Protein AF-R2QU93-F1 (afdb_monomer_lite)

Foldseek 3Di:
DDDDDDDDDDFFFDADADAFPVDNVWGWAADPVDDFDDWDGGPDIDNDFADFAQDDDDDDPDDDDTHTFFGWIATPVRDTDGGHGDD

pLDDT: mean 86.11, std 10.22, range [43.97, 96.88]

Organism: NCBI:txid1158608

InterPro domains:
  IPR027994 WxL domain [PF13731] (2-86)

Radius of gyration: 20.08 Å; chains: 1; bounding box: 38×28×78 Å

Sequence (87 aa):
MTPNADISFSQDTTITPPINPTDTTSPVTPNPNDPHQPGTVGPLSLDYVSNFHFGTKVIQTTDATYYAQLDQVENSLSTLINVPNYA

Secondary structure (DSSP, 8-state):
-PPP-----------PPPB-TT-TT-BEEE-TTS--PPPPPSTT-------------PPPSS----PPPPEEEEETTS-EEEEPPP-

Structure (mmCIF, N/CA/C/O backbone):
data_AF-R2QU93-F1
#
_entry.id   AF-R2QU93-F1
#
loop_
_atom_site.group_PDB
_atom_site.id
_atom_site.type_symbol
_atom_site.label_atom_id
_atom_site.label_alt_id
_atom_site.label_comp_id
_atom_site.label_asym_id
_atom_site.label_entity_id
_atom_site.label_seq_id
_atom_site.pdbx_PDB_ins_code
_atom_site.Cartn_x
_atom_site.Cartn_y
_atom_site.Cartn_z
_atom_site.occupancy
_atom_site.B_iso_or_equiv
_atom_site.auth_seq_id
_atom_site.auth_comp_id
_atom_site.auth_asym_id
_atom_site.auth_atom_id
_atom_site.pdbx_PDB_model_num
ATOM 1 N N . MET A 1 1 ? -3.625 -13.972 -56.905 1.00 43.97 1 MET A N 1
ATOM 2 C CA . MET A 1 1 ? -3.217 -14.481 -55.580 1.00 43.97 1 MET A CA 1
ATOM 3 C C . MET A 1 1 ? -3.489 -13.378 -54.576 1.00 43.97 1 MET A C 1
ATOM 5 O O . MET A 1 1 ? -2.957 -12.292 -54.752 1.00 43.97 1 MET A O 1
ATOM 9 N N . THR A 1 2 ? -4.372 -13.609 -53.612 1.00 52.94 2 THR A N 1
ATOM 10 C CA . THR A 1 2 ? -4.605 -12.705 -52.477 1.00 52.94 2 THR A CA 1
ATOM 11 C C . THR A 1 2 ? -3.644 -13.082 -51.351 1.00 52.94 2 THR A C 1
ATOM 13 O O . THR A 1 2 ? -3.509 -14.277 -51.081 1.00 52.94 2 THR A O 1
ATOM 16 N N . PRO A 1 3 ? -2.943 -12.127 -50.718 1.00 68.88 3 PRO A N 1
ATOM 17 C CA . PRO A 1 3 ? -2.146 -12.437 -49.541 1.00 68.88 3 PRO A CA 1
ATOM 18 C C . PRO A 1 3 ? -3.084 -12.815 -48.390 1.00 68.88 3 PRO A C 1
ATOM 20 O O . PRO A 1 3 ? -4.059 -12.112 -48.126 1.00 68.88 3 PRO A O 1
ATOM 23 N N . ASN A 1 4 ? -2.793 -13.930 -47.723 1.00 76.19 4 ASN A N 1
ATOM 24 C CA . ASN A 1 4 ? -3.407 -14.241 -46.438 1.00 76.19 4 ASN A CA 1
ATOM 25 C C . ASN A 1 4 ? -2.716 -13.367 -45.387 1.00 76.19 4 ASN A C 1
ATOM 27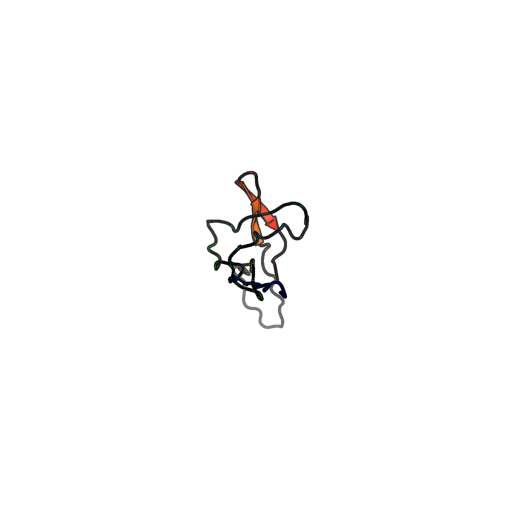 O O . ASN A 1 4 ? -1.486 -13.303 -45.354 1.00 76.19 4 ASN A O 1
ATOM 31 N N . ALA A 1 5 ? -3.504 -12.670 -44.576 1.00 76.62 5 ALA A N 1
ATOM 32 C CA . ALA A 1 5 ? -3.021 -11.898 -43.444 1.00 76.62 5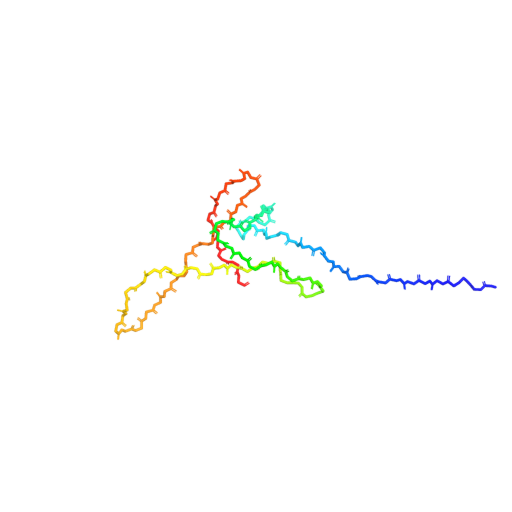 ALA A CA 1
ATOM 33 C C . ALA A 1 5 ? -3.686 -12.452 -42.187 1.00 76.62 5 ALA A C 1
ATOM 35 O O . ALA A 1 5 ? -4.912 -12.533 -42.133 1.00 76.62 5 ALA A O 1
ATOM 36 N N . ASP A 1 6 ? -2.870 -12.805 -41.200 1.00 84.44 6 ASP A N 1
ATOM 37 C CA . ASP A 1 6 ? -3.317 -13.329 -39.916 1.00 84.44 6 ASP A CA 1
ATOM 38 C C . ASP A 1 6 ? -2.909 -12.365 -38.795 1.00 84.44 6 ASP A C 1
ATOM 40 O O . ASP A 1 6 ? -1.870 -11.704 -38.868 1.00 84.44 6 ASP A O 1
ATOM 44 N N . ILE A 1 7 ? -3.735 -12.289 -37.751 1.00 86.31 7 ILE A N 1
ATOM 45 C CA . ILE A 1 7 ? -3.461 -11.542 -36.521 1.00 86.31 7 ILE A CA 1
ATOM 46 C C . ILE A 1 7 ? -3.679 -12.459 -35.316 1.00 86.31 7 ILE A C 1
ATOM 48 O O . ILE A 1 7 ? -4.650 -13.213 -35.266 1.00 86.31 7 ILE A O 1
ATOM 52 N N . SER A 1 8 ? -2.780 -12.366 -34.339 1.00 86.75 8 SER A N 1
ATOM 53 C CA . SER A 1 8 ? -2.833 -13.109 -33.078 1.00 86.75 8 SER A CA 1
ATOM 54 C C . SER A 1 8 ? -2.833 -12.125 -31.917 1.00 86.75 8 SER A C 1
ATOM 56 O O . SER A 1 8 ? -2.117 -11.126 -31.957 1.00 86.75 8 SER A O 1
ATOM 58 N N . PHE A 1 9 ? -3.590 -12.431 -30.867 1.00 85.38 9 PHE A N 1
ATOM 59 C CA . PHE A 1 9 ? -3.619 -11.647 -29.635 1.00 85.38 9 PHE A CA 1
ATOM 60 C C . PHE A 1 9 ? -3.135 -12.505 -28.467 1.00 85.38 9 PHE A C 1
ATOM 62 O O . PHE A 1 9 ? -3.463 -13.688 -28.382 1.00 85.38 9 PHE A O 1
ATOM 69 N N . SER A 1 10 ? -2.380 -11.897 -27.557 1.00 84.06 10 SER A N 1
ATOM 70 C CA . SER A 1 10 ? -2.000 -12.475 -26.268 1.00 84.06 10 SER A CA 1
ATOM 71 C C . SER A 1 10 ? -2.555 -11.615 -25.141 1.00 84.06 10 SER A C 1
ATOM 73 O O . SER A 1 10 ? -2.711 -10.404 -25.300 1.00 84.06 10 SER A O 1
ATOM 75 N N . GLN A 1 11 ? -2.838 -12.235 -23.998 1.00 80.50 11 GLN A N 1
ATOM 76 C CA . GLN A 1 11 ? -3.194 -11.493 -22.795 1.00 80.50 11 GLN A CA 1
ATOM 77 C C . GLN A 1 11 ? -1.976 -10.720 -22.285 1.00 80.50 11 GLN A C 1
ATOM 79 O O . GLN A 1 11 ? -0.876 -11.268 -22.220 1.00 80.50 11 GLN A O 1
ATOM 84 N N . ASP A 1 12 ? -2.194 -9.463 -21.910 1.00 76.62 12 ASP A N 1
ATOM 85 C CA . ASP A 1 12 ? -1.211 -8.687 -21.168 1.00 76.62 12 ASP A CA 1
ATOM 86 C C . ASP A 1 12 ? -1.175 -9.165 -19.708 1.00 76.62 12 ASP A C 1
ATOM 88 O O . ASP A 1 12 ? -2.207 -9.243 -19.033 1.00 76.62 12 ASP A O 1
ATOM 92 N N . THR A 1 13 ? 0.016 -9.539 -19.251 1.00 75.50 13 THR A N 1
ATOM 93 C CA . THR A 1 13 ? 0.286 -10.003 -17.885 1.00 75.50 13 THR A CA 1
ATOM 94 C C . THR A 1 13 ? 1.233 -9.063 -17.143 1.00 75.50 13 THR A C 1
ATOM 96 O O . THR A 1 13 ? 1.799 -9.452 -16.122 1.00 75.50 13 THR A O 1
ATOM 99 N N . THR A 1 14 ? 1.485 -7.867 -17.680 1.00 77.12 14 THR A N 1
ATOM 100 C CA . THR A 1 14 ? 2.289 -6.847 -17.010 1.00 77.12 14 THR A CA 1
ATOM 101 C C . THR A 1 14 ? 1.561 -6.340 -15.765 1.00 77.12 14 THR A C 1
ATOM 103 O O . THR A 1 14 ? 0.336 -6.257 -15.729 1.00 77.12 14 THR A O 1
ATOM 106 N N . ILE A 1 15 ? 2.331 -6.049 -14.717 1.00 72.31 15 ILE A N 1
ATOM 107 C CA . ILE A 1 15 ? 1.841 -5.393 -13.503 1.00 72.31 15 ILE A CA 1
ATOM 108 C C . ILE A 1 15 ? 2.392 -3.974 -13.515 1.00 72.31 15 ILE A C 1
ATOM 110 O O . ILE A 1 15 ? 3.609 -3.792 -13.618 1.00 72.31 15 ILE A O 1
ATOM 114 N N . THR A 1 16 ? 1.513 -2.981 -13.404 1.00 76.50 16 THR A N 1
ATOM 115 C CA . THR A 1 16 ? 1.930 -1.583 -13.287 1.00 76.50 16 THR A CA 1
ATOM 116 C C . THR A 1 16 ? 2.199 -1.274 -11.814 1.00 76.50 16 THR A C 1
ATOM 118 O O . THR A 1 16 ? 1.337 -1.534 -10.976 1.00 76.50 16 THR A O 1
ATOM 121 N N . PRO A 1 17 ? 3.376 -0.741 -11.443 1.00 77.62 17 PRO A N 1
ATOM 122 C CA . PRO A 1 17 ? 3.608 -0.300 -10.073 1.00 77.62 17 PRO A CA 1
ATOM 123 C C . PRO A 1 17 ? 2.670 0.855 -9.693 1.00 77.62 17 PRO A C 1
ATOM 125 O O . PRO A 1 17 ? 2.362 1.690 -10.550 1.00 77.62 17 PRO A O 1
ATOM 128 N N . PRO A 1 18 ? 2.264 0.971 -8.418 1.00 83.19 18 PRO A N 1
ATOM 129 C CA . PRO A 1 18 ? 1.553 2.153 -7.957 1.00 83.19 18 PRO A CA 1
ATOM 130 C C . PRO A 1 18 ? 2.406 3.418 -8.122 1.00 83.19 18 PRO A C 1
ATOM 132 O O . PRO A 1 18 ? 3.638 3.384 -8.112 1.00 83.19 18 PRO A O 1
ATOM 135 N N . ILE A 1 19 ? 1.739 4.563 -8.257 1.00 90.00 19 ILE A N 1
ATOM 136 C CA . ILE A 1 19 ? 2.386 5.868 -8.427 1.00 90.00 19 ILE A CA 1
ATOM 137 C C . ILE A 1 19 ? 1.970 6.818 -7.325 1.00 90.00 19 ILE A C 1
ATOM 139 O O . ILE A 1 19 ? 0.802 6.811 -6.950 1.00 90.00 19 ILE A O 1
ATOM 143 N N . ASN A 1 20 ? 2.881 7.630 -6.796 1.00 90.56 20 ASN A N 1
ATOM 144 C CA . ASN A 1 20 ? 2.563 8.524 -5.689 1.00 90.56 20 ASN A CA 1
ATOM 145 C C . ASN A 1 20 ? 1.343 9.418 -6.041 1.00 90.56 20 ASN A C 1
ATOM 147 O O . ASN A 1 20 ? 1.413 10.190 -6.998 1.00 90.56 20 ASN A O 1
ATOM 151 N N . PRO A 1 21 ? 0.235 9.392 -5.271 1.00 88.75 21 PRO A N 1
ATOM 152 C CA . PRO A 1 21 ? -0.975 10.162 -5.582 1.00 88.75 21 PRO A CA 1
ATOM 153 C C . PRO A 1 21 ? -0.764 11.680 -5.535 1.00 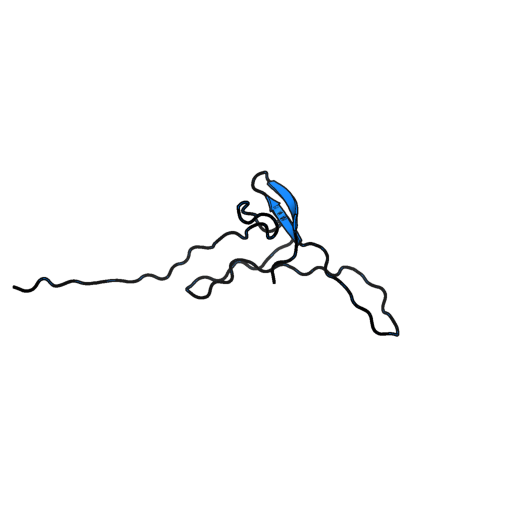88.75 21 PRO A C 1
ATOM 155 O O . PRO A 1 21 ? -1.564 12.442 -6.070 1.00 88.75 21 PRO A O 1
ATOM 158 N N . THR A 1 22 ? 0.303 12.128 -4.869 1.00 90.81 22 THR A N 1
ATOM 159 C CA . THR A 1 22 ? 0.689 13.543 -4.772 1.00 90.81 22 THR A CA 1
ATOM 160 C C . THR A 1 22 ? 1.755 13.949 -5.792 1.00 90.81 22 THR A C 1
ATOM 162 O O . THR A 1 22 ? 1.974 15.140 -5.994 1.00 90.81 22 THR A O 1
ATOM 165 N N . ASP A 1 23 ? 2.377 12.974 -6.462 1.00 90.88 23 ASP A N 1
ATOM 166 C CA . ASP A 1 23 ? 3.348 13.164 -7.538 1.00 90.88 23 ASP A CA 1
ATOM 167 C C . ASP A 1 23 ? 3.244 12.011 -8.548 1.00 90.88 23 ASP A C 1
ATOM 169 O O . ASP A 1 23 ? 3.895 10.971 -8.432 1.00 90.88 23 ASP A O 1
ATOM 173 N N . THR A 1 24 ? 2.440 12.237 -9.585 1.00 86.12 24 THR A N 1
ATOM 174 C CA . THR A 1 24 ? 2.158 11.270 -10.659 1.00 86.12 24 THR A CA 1
ATOM 175 C C . THR A 1 24 ? 3.346 10.989 -11.584 1.00 86.12 24 THR A C 1
ATOM 177 O O . THR A 1 24 ? 3.179 10.347 -12.615 1.00 86.12 24 THR A O 1
ATOM 180 N N . THR A 1 25 ? 4.547 11.466 -11.257 1.00 89.50 25 THR A N 1
ATOM 181 C CA . THR A 1 25 ? 5.787 11.109 -11.962 1.00 89.50 25 THR A CA 1
ATOM 182 C C . THR A 1 25 ? 6.676 10.164 -11.156 1.00 89.50 25 THR A C 1
ATOM 184 O O . THR A 1 25 ? 7.632 9.610 -11.699 1.00 89.50 25 THR A O 1
ATOM 187 N N . SER A 1 26 ? 6.334 9.936 -9.885 1.00 89.94 26 SER A N 1
ATOM 188 C CA . SER A 1 26 ? 7.138 9.174 -8.934 1.00 89.94 26 SER A CA 1
ATOM 189 C C . SER A 1 26 ? 6.503 7.809 -8.639 1.00 89.94 26 SER A C 1
ATOM 191 O O . SER A 1 26 ? 5.572 7.737 -7.830 1.00 89.94 26 SER A O 1
ATOM 193 N N . PRO A 1 27 ? 6.978 6.711 -9.263 1.00 90.81 27 PRO A N 1
ATOM 194 C CA . PRO A 1 27 ? 6.524 5.367 -8.922 1.00 90.81 27 PRO A CA 1
ATOM 195 C C . PRO A 1 27 ? 6.927 4.999 -7.491 1.00 90.81 27 PRO A C 1
ATOM 197 O O . PRO A 1 27 ? 7.957 5.449 -6.977 1.00 90.81 27 PRO A O 1
ATOM 200 N N . VAL A 1 28 ? 6.113 4.159 -6.861 1.00 91.19 28 VAL A N 1
ATOM 201 C CA . VAL A 1 28 ? 6.312 3.662 -5.498 1.00 91.19 28 VAL A CA 1
ATOM 202 C C . VAL A 1 28 ? 6.066 2.156 -5.446 1.00 91.19 28 VAL A C 1
ATOM 204 O O . VAL A 1 28 ? 5.457 1.575 -6.345 1.00 91.19 28 VAL A O 1
ATOM 207 N N . THR A 1 29 ? 6.547 1.508 -4.392 1.00 90.69 29 THR A N 1
ATOM 208 C CA . THR A 1 29 ? 6.279 0.098 -4.101 1.00 90.69 29 THR A CA 1
ATOM 209 C C . THR A 1 29 ? 5.571 -0.045 -2.756 1.00 90.69 29 THR A C 1
ATOM 211 O O . THR A 1 29 ? 5.775 0.782 -1.865 1.00 90.69 29 THR A O 1
ATOM 214 N N . PRO A 1 30 ? 4.728 -1.075 -2.575 1.00 90.00 30 PRO A N 1
ATOM 215 C CA . PRO A 1 30 ? 4.078 -1.308 -1.290 1.00 90.00 30 PRO A CA 1
ATOM 216 C C . PRO A 1 30 ? 5.101 -1.523 -0.166 1.00 90.00 30 PR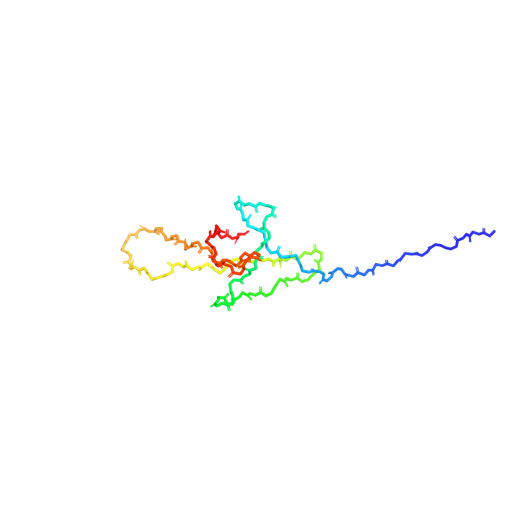O A C 1
ATOM 218 O O . PRO A 1 30 ? 6.163 -2.103 -0.404 1.00 90.00 30 PRO A O 1
ATOM 221 N N . ASN A 1 31 ? 4.792 -1.084 1.057 1.00 92.50 31 ASN A N 1
ATOM 222 C CA . ASN A 1 31 ? 5.676 -1.294 2.203 1.00 92.50 31 ASN A CA 1
ATOM 223 C C . ASN A 1 31 ? 5.858 -2.799 2.476 1.00 92.50 31 ASN A C 1
ATOM 225 O O . ASN A 1 31 ? 4.882 -3.491 2.757 1.00 92.50 31 ASN A O 1
ATOM 229 N N . PRO A 1 32 ? 7.094 -3.331 2.473 1.00 90.25 32 PRO A N 1
ATOM 230 C CA . PRO A 1 32 ? 7.330 -4.763 2.669 1.00 90.25 32 PRO A CA 1
ATOM 231 C C . PRO A 1 32 ? 6.921 -5.272 4.062 1.00 90.25 32 PRO A C 1
ATOM 233 O O . PRO A 1 32 ? 6.731 -6.474 4.241 1.00 90.25 32 PRO A O 1
ATOM 236 N N . ASN A 1 33 ? 6.788 -4.378 5.048 1.00 93.62 33 ASN A N 1
ATOM 237 C CA . ASN A 1 33 ? 6.340 -4.714 6.402 1.00 93.62 33 ASN A CA 1
ATOM 238 C C . ASN A 1 33 ? 4.814 -4.644 6.576 1.00 93.62 33 ASN A C 1
ATOM 240 O O . ASN A 1 33 ? 4.317 -4.995 7.645 1.00 93.62 33 ASN A O 1
ATOM 244 N N . ASP A 1 34 ? 4.083 -4.206 5.551 1.00 91.31 34 ASP A N 1
ATOM 245 C CA . ASP A 1 34 ? 2.624 -4.188 5.505 1.00 91.31 34 ASP A CA 1
ATOM 246 C C . ASP A 1 34 ? 2.164 -4.962 4.259 1.00 91.31 34 ASP A C 1
ATOM 248 O O . ASP A 1 34 ? 2.064 -4.396 3.177 1.00 91.31 34 ASP A O 1
ATOM 252 N N . PRO A 1 35 ? 1.983 -6.290 4.343 1.00 82.69 35 PRO A N 1
ATOM 253 C CA . PRO A 1 35 ? 1.726 -7.111 3.165 1.00 82.69 35 PRO A CA 1
ATOM 254 C C . PRO A 1 35 ? 0.443 -6.698 2.427 1.00 82.69 35 PRO A C 1
ATOM 256 O O . PRO A 1 35 ? -0.649 -6.715 2.998 1.00 82.69 35 PRO A O 1
ATOM 259 N N . HIS A 1 36 ? 0.563 -6.411 1.130 1.00 80.19 36 HIS A N 1
ATOM 260 C CA . HIS A 1 36 ? -0.570 -6.129 0.244 1.00 80.19 36 HIS A CA 1
ATOM 261 C C . HIS A 1 36 ? -0.860 -7.306 -0.686 1.00 80.19 36 HIS A C 1
ATOM 263 O O . HIS A 1 36 ? 0.009 -8.132 -0.982 1.00 80.19 36 HIS A O 1
ATOM 269 N N . GLN A 1 37 ? -2.098 -7.371 -1.177 1.00 77.69 37 GLN A N 1
ATOM 270 C CA . GLN A 1 37 ? -2.449 -8.317 -2.230 1.00 77.69 37 GLN A CA 1
ATOM 271 C C . GLN A 1 37 ? -1.750 -7.911 -3.536 1.00 77.69 37 GLN A C 1
ATOM 273 O O . GLN A 1 37 ? -1.708 -6.721 -3.855 1.00 77.69 37 GLN A O 1
ATOM 278 N N . PRO A 1 38 ? -1.192 -8.872 -4.292 1.00 74.19 38 PRO A N 1
ATOM 279 C CA . PRO A 1 38 ? -0.644 -8.577 -5.605 1.00 74.19 38 PRO A CA 1
ATOM 280 C C . PRO A 1 38 ? -1.755 -8.083 -6.534 1.00 74.19 38 PRO A C 1
ATOM 282 O O . PRO A 1 38 ? -2.907 -8.512 -6.416 1.00 74.19 38 PRO A O 1
ATOM 285 N N . GLY A 1 39 ? -1.393 -7.212 -7.475 1.00 72.62 39 GLY A N 1
ATOM 286 C CA . GLY A 1 39 ? -2.320 -6.744 -8.496 1.00 72.62 39 GLY A CA 1
ATOM 287 C C . GLY A 1 39 ? -2.902 -7.887 -9.336 1.00 72.62 39 GLY A C 1
ATOM 288 O O . GLY A 1 39 ? -2.318 -8.971 -9.447 1.00 72.62 39 GLY A O 1
ATOM 289 N N . THR A 1 40 ? -4.075 -7.659 -9.924 1.00 78.88 40 THR A N 1
ATOM 290 C CA . THR A 1 40 ? -4.724 -8.640 -10.804 1.00 78.88 40 THR A CA 1
ATOM 291 C C . THR A 1 40 ? -4.236 -8.481 -12.241 1.00 78.88 40 THR A C 1
ATOM 293 O O . THR A 1 40 ? -4.014 -7.374 -12.712 1.00 78.88 40 THR A O 1
ATOM 296 N N . VAL A 1 41 ? -4.080 -9.591 -12.966 1.00 75.75 41 VAL A N 1
ATOM 297 C CA . VAL A 1 41 ? -3.683 -9.572 -14.386 1.00 75.75 41 VAL A CA 1
ATOM 298 C C . VAL A 1 41 ? -4.893 -9.429 -15.317 1.00 75.75 41 VAL A C 1
ATOM 300 O O . VAL A 1 41 ? -5.993 -9.885 -14.996 1.00 75.75 41 VAL A O 1
ATOM 303 N N . GLY A 1 42 ? -4.670 -8.897 -16.521 1.00 70.56 42 GLY A N 1
ATOM 304 C CA . GLY A 1 42 ? -5.656 -8.852 -17.603 1.00 70.56 42 GLY A CA 1
ATOM 305 C C . GLY A 1 42 ? -6.262 -7.467 -17.869 1.00 70.56 42 GLY A C 1
ATOM 306 O O . GLY A 1 42 ? -5.877 -6.488 -17.246 1.00 70.56 42 GLY A O 1
ATOM 307 N N . PRO A 1 43 ? -7.226 -7.368 -18.806 1.00 68.88 43 PRO A N 1
ATOM 308 C CA . PRO A 1 43 ? -7.745 -6.089 -19.316 1.00 68.88 43 PRO A CA 1
ATOM 309 C C . PRO A 1 43 ? -8.533 -5.253 -18.290 1.00 68.88 43 PRO A C 1
ATOM 311 O O . PRO A 1 43 ? -8.880 -4.110 -18.570 1.00 68.88 43 PRO A O 1
ATOM 314 N N . LEU A 1 44 ? -8.837 -5.829 -17.126 1.00 68.38 44 LEU A N 1
ATOM 315 C CA . LEU A 1 44 ? -9.376 -5.150 -15.950 1.00 68.38 44 LEU A CA 1
ATOM 316 C C . LEU A 1 44 ? -8.469 -5.494 -14.761 1.00 68.38 44 LEU A C 1
ATOM 318 O O . LEU A 1 44 ? -8.845 -6.275 -13.882 1.00 68.38 44 LEU A O 1
ATOM 322 N N . SER A 1 45 ? -7.238 -4.987 -14.799 1.00 74.94 45 SER A N 1
ATOM 323 C CA . SER A 1 45 ? -6.269 -5.119 -13.716 1.00 74.94 45 SER A CA 1
ATOM 324 C C . SER A 1 45 ? -6.538 -4.088 -12.618 1.00 74.94 45 SER A C 1
ATOM 326 O O . SER A 1 45 ? -6.845 -2.928 -12.885 1.00 74.94 45 SER A O 1
ATOM 328 N N . LEU A 1 46 ? -6.430 -4.522 -11.365 1.00 77.00 46 LEU A N 1
ATOM 329 C CA . LEU A 1 46 ? -6.201 -3.646 -10.225 1.00 77.00 46 LEU A CA 1
ATOM 330 C C . LEU A 1 46 ? -4.707 -3.684 -9.947 1.00 77.00 46 LEU A C 1
ATOM 332 O O . LEU A 1 46 ? -4.186 -4.734 -9.580 1.00 77.00 46 LEU A O 1
ATOM 336 N N . ASP A 1 47 ? -4.033 -2.557 -10.134 1.00 73.62 47 ASP A N 1
ATOM 337 C CA . ASP A 1 47 ? -2.583 -2.469 -9.953 1.00 73.62 47 ASP A CA 1
ATOM 338 C C . ASP A 1 47 ? -2.202 -2.429 -8.465 1.00 73.62 47 ASP A C 1
ATOM 340 O O . ASP A 1 47 ? -1.226 -3.052 -8.044 1.00 73.62 47 ASP A O 1
ATOM 344 N N . TYR A 1 48 ? -2.998 -1.724 -7.653 1.00 82.38 48 TYR A N 1
ATOM 345 C CA . TYR A 1 48 ? -2.755 -1.551 -6.225 1.00 82.38 48 TYR A CA 1
ATOM 346 C C . TYR A 1 48 ? -4.011 -1.099 -5.469 1.00 82.38 48 TYR A C 1
ATOM 348 O O . TYR A 1 48 ? -4.816 -0.334 -5.997 1.00 82.38 48 TYR A O 1
ATOM 356 N N . VAL A 1 49 ? -4.145 -1.536 -4.214 1.00 85.06 49 VAL A N 1
ATOM 357 C CA . VAL A 1 49 ? -5.149 -1.055 -3.254 1.00 85.06 49 VAL A CA 1
ATOM 358 C C . VAL A 1 49 ? -4.476 -0.897 -1.891 1.00 85.06 49 VAL A C 1
ATOM 360 O O . VAL A 1 49 ? -3.767 -1.802 -1.436 1.00 85.06 49 VAL A O 1
ATOM 363 N N . SER A 1 50 ? -4.713 0.237 -1.233 1.00 89.38 50 SER A N 1
ATOM 364 C CA . SER A 1 50 ? -4.162 0.515 0.094 1.00 89.38 50 SER A CA 1
ATOM 365 C C . SER A 1 50 ? -4.737 -0.404 1.169 1.00 89.38 50 SER A C 1
ATOM 367 O O . SER A 1 50 ? -5.930 -0.721 1.186 1.00 89.38 50 SER A O 1
ATOM 369 N N . ASN A 1 51 ? -3.895 -0.758 2.138 1.00 90.75 51 ASN A N 1
ATOM 370 C CA . ASN A 1 51 ? -4.347 -1.336 3.394 1.00 90.75 51 A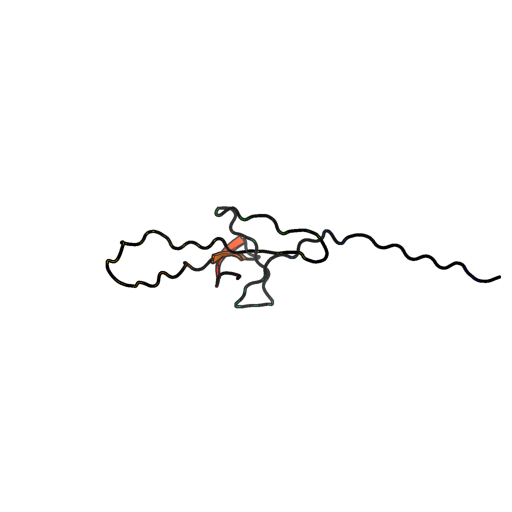SN A CA 1
ATOM 371 C C . ASN A 1 51 ? -4.812 -0.187 4.297 1.00 90.75 51 ASN A C 1
ATOM 373 O O . ASN A 1 51 ? -4.012 0.582 4.824 1.00 90.75 51 ASN A O 1
ATOM 377 N N . PHE A 1 52 ? -6.124 -0.046 4.481 1.00 92.69 52 PHE A N 1
ATOM 378 C CA . PHE A 1 52 ? -6.664 1.030 5.311 1.00 92.69 52 PHE A CA 1
ATOM 379 C C . PHE A 1 52 ? -6.475 0.738 6.803 1.00 92.69 52 PHE A C 1
ATOM 381 O O .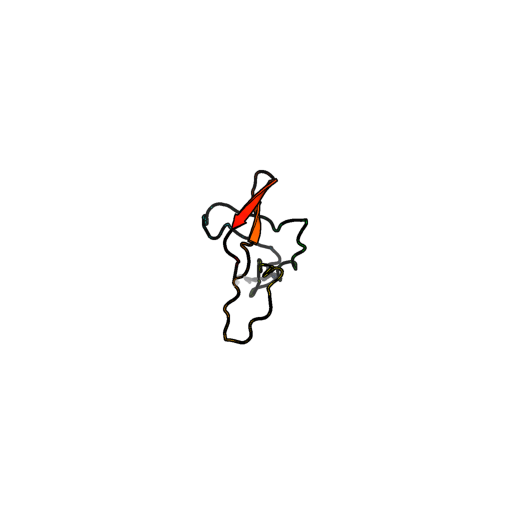 PHE A 1 52 ? -7.239 -0.012 7.417 1.00 92.69 52 PHE A O 1
ATOM 388 N N . HIS A 1 53 ? -5.494 1.400 7.415 1.00 94.25 53 HIS A N 1
ATOM 389 C CA . HIS A 1 53 ? -5.247 1.317 8.855 1.00 94.25 53 HIS A CA 1
ATOM 390 C C . HIS A 1 53 ? -5.967 2.430 9.607 1.00 94.25 53 HIS A C 1
ATOM 392 O O . HIS A 1 53 ? -5.600 3.597 9.523 1.00 94.25 53 HIS A O 1
ATOM 398 N N . PHE A 1 54 ? -6.978 2.090 10.403 1.00 95.00 54 PHE A N 1
ATOM 399 C CA . PHE A 1 54 ? -7.656 3.066 11.271 1.00 95.00 54 PHE A CA 1
ATOM 400 C C . PHE A 1 54 ? -6.989 3.194 12.650 1.00 95.00 54 PHE A C 1
ATOM 402 O O . PHE A 1 54 ? -7.194 4.187 13.353 1.00 95.00 54 PHE A O 1
ATOM 409 N N . GLY A 1 55 ? -6.162 2.216 13.030 1.00 93.81 55 GLY A N 1
ATOM 410 C CA . GLY A 1 55 ? -5.546 2.118 14.351 1.00 93.81 55 GLY A CA 1
ATOM 411 C C . GLY A 1 55 ? -6.564 1.871 15.471 1.00 93.81 55 GLY A C 1
ATOM 412 O O . GLY A 1 55 ? -7.722 1.529 15.238 1.00 93.81 55 GLY A O 1
ATOM 413 N N . THR A 1 56 ? -6.131 2.060 16.715 1.00 95.31 56 THR A N 1
ATOM 414 C CA . THR A 1 56 ? -6.991 1.882 17.893 1.00 95.31 56 THR A CA 1
ATOM 415 C C . THR A 1 56 ? -7.786 3.150 18.180 1.00 95.31 56 THR A C 1
ATOM 417 O O . THR A 1 56 ? -7.223 4.246 18.240 1.00 95.31 56 THR A O 1
ATOM 420 N N . LYS A 1 57 ? -9.094 3.007 18.410 1.00 94.00 57 LYS A N 1
ATOM 421 C CA . LYS A 1 57 ? -10.000 4.108 18.762 1.00 94.00 57 LYS A CA 1
ATOM 422 C C . LYS A 1 57 ? -10.823 3.761 19.996 1.00 94.00 57 LYS A C 1
ATOM 424 O O . LYS A 1 57 ? -11.136 2.600 20.240 1.00 94.00 57 LYS A O 1
ATOM 429 N N . VAL A 1 58 ? -11.191 4.786 20.761 1.00 92.81 58 VAL A N 1
ATOM 430 C CA . VAL A 1 58 ? -12.134 4.652 21.878 1.00 92.81 58 VAL A CA 1
ATOM 431 C C . VAL A 1 58 ? -13.558 4.672 21.326 1.00 92.81 58 VAL A C 1
ATOM 433 O O . VAL A 1 58 ? -13.905 5.579 20.560 1.00 92.81 58 VAL A O 1
ATOM 436 N N . ILE A 1 59 ? -14.369 3.692 21.738 1.00 90.81 59 ILE A N 1
ATOM 437 C CA . ILE A 1 59 ? -15.795 3.604 21.396 1.00 90.81 59 ILE A CA 1
ATOM 438 C C . ILE A 1 59 ? -16.507 4.860 21.905 1.00 90.81 59 ILE A C 1
ATOM 440 O O . ILE A 1 59 ? -16.375 5.220 23.074 1.00 90.81 59 ILE A O 1
ATOM 444 N N . GLN A 1 60 ? -17.253 5.521 21.022 1.00 95.00 60 GLN A N 1
ATOM 445 C CA . GLN A 1 60 ? -18.089 6.670 21.364 1.00 95.00 60 GLN A CA 1
ATOM 446 C C . GLN A 1 60 ? -19.544 6.226 21.545 1.00 95.00 60 GLN A C 1
ATOM 448 O O . GLN A 1 60 ? -19.995 5.268 20.921 1.00 95.00 60 GLN A O 1
ATOM 453 N N . THR A 1 61 ? -20.284 6.924 22.406 1.00 95.62 61 THR A N 1
ATOM 454 C CA . THR A 1 61 ? -21.728 6.704 22.614 1.00 95.62 61 THR A CA 1
ATOM 455 C C . THR A 1 61 ? -22.600 7.512 21.648 1.00 95.62 61 THR A C 1
ATOM 457 O O . THR A 1 61 ? -23.823 7.407 21.690 1.00 95.62 61 THR A O 1
ATOM 460 N N . THR A 1 62 ? -21.976 8.321 20.793 1.00 96.88 62 THR A N 1
ATOM 461 C CA . THR A 1 62 ? -22.598 9.152 19.759 1.00 96.88 62 THR A CA 1
ATOM 462 C C . THR A 1 62 ? -21.945 8.877 18.409 1.00 96.88 62 THR A C 1
ATOM 464 O O . THR A 1 62 ? -20.903 8.220 18.346 1.00 96.88 62 THR A O 1
ATOM 467 N N . ASP A 1 63 ? -22.514 9.440 17.344 1.00 96.81 63 ASP A N 1
ATOM 468 C CA . ASP A 1 63 ? -21.915 9.399 16.012 1.00 96.81 63 ASP A CA 1
ATOM 469 C C . ASP A 1 63 ? -20.468 9.912 16.043 1.00 96.81 63 ASP A C 1
ATOM 471 O O . ASP A 1 63 ? -20.158 10.937 16.660 1.00 96.81 63 ASP A O 1
ATOM 475 N N . ALA A 1 64 ? -19.579 9.173 15.380 1.00 94.69 64 ALA A N 1
ATOM 476 C CA . ALA A 1 64 ? -18.159 9.471 15.307 1.00 94.69 64 ALA A CA 1
ATOM 477 C C . ALA A 1 64 ? -17.605 9.115 13.926 1.00 94.69 64 ALA A C 1
ATOM 479 O O . ALA A 1 64 ? -17.952 8.086 13.346 1.00 94.69 64 ALA A O 1
ATOM 480 N N . THR A 1 65 ? -16.693 9.950 13.431 1.00 95.12 65 THR A N 1
ATOM 481 C CA . THR A 1 65 ? -15.956 9.707 12.187 1.00 95.12 65 THR A CA 1
ATOM 482 C C . THR A 1 65 ? -14.528 9.297 12.517 1.00 95.12 65 THR A C 1
ATOM 484 O O . THR A 1 65 ? -13.808 10.026 13.201 1.00 95.12 65 THR A O 1
ATOM 487 N N . TYR A 1 66 ? -14.098 8.148 11.998 1.00 94.25 66 TYR A N 1
ATOM 488 C CA . TYR A 1 66 ? -12.735 7.650 12.151 1.00 94.25 66 TYR A CA 1
ATOM 489 C C . TYR A 1 66 ? -12.037 7.639 10.798 1.00 94.25 66 TYR A C 1
ATOM 491 O O . TYR A 1 66 ? -12.459 6.945 9.879 1.00 94.25 66 TYR A O 1
ATOM 499 N N . TYR A 1 67 ? -10.961 8.411 10.688 1.00 94.25 67 TYR A N 1
ATOM 500 C CA . TYR A 1 67 ? -10.145 8.471 9.482 1.00 94.25 67 TYR A CA 1
ATOM 501 C C . TYR A 1 67 ? -9.047 7.411 9.525 1.00 94.25 67 TYR A C 1
ATOM 503 O O . TYR A 1 67 ? -8.451 7.171 10.582 1.00 94.25 67 TYR A O 1
ATOM 511 N N . ALA A 1 68 ? -8.786 6.806 8.368 1.00 95.38 68 ALA A N 1
ATOM 512 C CA . ALA A 1 68 ? -7.614 5.974 8.167 1.00 95.38 68 ALA A CA 1
ATOM 513 C C . ALA A 1 68 ? -6.341 6.829 8.243 1.00 95.38 68 ALA A C 1
ATOM 515 O O . ALA A 1 68 ? -6.347 8.032 7.963 1.00 95.38 68 ALA A O 1
ATOM 516 N N . GLN A 1 69 ? -5.250 6.194 8.642 1.00 95.94 69 GLN A N 1
ATOM 517 C CA . GLN A 1 69 ? -3.907 6.743 8.551 1.00 95.94 69 GLN A CA 1
ATOM 518 C C . GLN A 1 69 ? -3.491 6.844 7.080 1.00 95.94 69 GLN A C 1
ATOM 520 O O . GLN A 1 69 ? -4.107 6.229 6.211 1.00 95.94 69 GLN A O 1
ATOM 525 N N . LEU A 1 70 ? -2.464 7.651 6.805 1.00 95.44 70 LEU A N 1
ATOM 526 C CA . LEU A 1 70 ? -1.836 7.661 5.487 1.00 95.44 70 LEU A CA 1
ATOM 527 C C . LEU A 1 70 ? -1.215 6.296 5.202 1.00 95.44 70 LEU A C 1
ATOM 529 O O . LEU A 1 70 ? -0.735 5.633 6.124 1.00 95.44 70 LEU A O 1
ATOM 533 N N . ASP A 1 71 ? -1.216 5.927 3.931 1.00 94.25 71 ASP A N 1
ATOM 534 C CA . ASP A 1 71 ? -0.553 4.721 3.473 1.00 94.25 71 ASP A CA 1
ATOM 535 C C . ASP A 1 71 ? 0.961 4.937 3.486 1.00 94.25 71 ASP A C 1
ATOM 537 O O . ASP A 1 71 ? 1.442 6.039 3.190 1.00 94.25 71 ASP A O 1
ATOM 541 N N . GLN A 1 72 ? 1.713 3.902 3.843 1.00 95.06 72 GLN A N 1
ATOM 542 C CA . GLN A 1 72 ? 3.166 3.950 3.839 1.00 95.06 72 GLN A CA 1
ATOM 543 C C . GLN A 1 72 ? 3.669 3.141 2.649 1.00 95.06 72 GLN A C 1
ATOM 545 O O . GLN A 1 72 ? 3.452 1.939 2.570 1.00 95.06 72 GLN A O 1
ATOM 550 N N . VAL A 1 73 ? 4.380 3.799 1.742 1.00 92.75 73 VAL A N 1
ATOM 551 C CA . VAL A 1 73 ? 4.940 3.181 0.534 1.00 92.75 73 VAL A CA 1
ATOM 552 C C . VAL A 1 73 ? 6.433 3.451 0.463 1.00 92.75 73 VAL A C 1
ATOM 554 O O . VAL A 1 73 ? 6.940 4.404 1.056 1.00 92.75 73 VAL A O 1
ATOM 557 N N . GLU A 1 74 ? 7.158 2.611 -0.255 1.00 93.88 74 GLU A N 1
ATOM 558 C CA . GLU A 1 74 ? 8.583 2.768 -0.491 1.00 93.88 74 GLU A CA 1
ATOM 559 C C . GLU A 1 74 ? 8.815 3.510 -1.816 1.00 93.88 74 GLU A C 1
ATOM 561 O O . GLU A 1 74 ? 8.210 3.203 -2.842 1.00 93.88 74 GLU A O 1
ATOM 566 N N . ASN A 1 75 ? 9.664 4.537 -1.796 1.00 93.12 75 ASN A N 1
ATOM 567 C CA . ASN A 1 75 ? 10.058 5.255 -3.007 1.00 93.12 75 ASN A CA 1
ATOM 568 C C . ASN A 1 75 ? 11.253 4.581 -3.708 1.00 93.12 75 ASN A C 1
ATOM 570 O O . ASN A 1 75 ? 11.857 3.638 -3.200 1.00 93.12 75 ASN A O 1
ATOM 574 N N . SER A 1 76 ? 11.677 5.127 -4.850 1.00 91.50 76 SER A N 1
ATOM 575 C CA . SER A 1 76 ? 12.823 4.613 -5.618 1.00 91.50 76 SER A CA 1
ATOM 576 C C . SER A 1 76 ? 14.172 4.625 -4.877 1.00 91.50 76 SER A C 1
ATOM 578 O O . SER A 1 76 ? 15.145 4.069 -5.378 1.00 91.50 76 SER A O 1
ATOM 580 N N . LEU A 1 77 ? 14.259 5.295 -3.724 1.00 93.88 77 LEU A N 1
ATOM 581 C CA . LEU A 1 77 ? 15.444 5.363 -2.863 1.00 93.88 77 LEU A CA 1
ATOM 582 C C . LEU A 1 77 ? 15.332 4.421 -1.653 1.00 93.88 77 LEU A C 1
ATOM 584 O O . LEU A 1 77 ? 16.052 4.606 -0.671 1.00 93.88 77 LEU A O 1
ATOM 588 N N . SER A 1 78 ? 14.406 3.461 -1.683 1.00 93.56 78 SER A N 1
ATOM 589 C CA . SER A 1 78 ? 14.120 2.550 -0.570 1.00 93.56 78 SER A CA 1
ATOM 590 C C . SER A 1 78 ? 13.770 3.262 0.742 1.00 93.56 78 SER A C 1
ATOM 592 O O . SER A 1 78 ? 14.108 2.824 1.841 1.00 93.56 78 SER A O 1
ATOM 594 N N . THR A 1 79 ? 13.130 4.427 0.632 1.00 95.56 79 THR A N 1
ATOM 595 C CA . THR A 1 79 ? 12.686 5.216 1.781 1.00 95.56 79 THR A CA 1
ATOM 596 C C . THR A 1 79 ? 11.177 5.123 1.906 1.00 95.56 79 THR A C 1
ATOM 598 O O . THR A 1 79 ? 10.452 5.382 0.944 1.00 95.56 79 THR A O 1
ATOM 601 N N . LEU A 1 80 ? 10.712 4.804 3.113 1.00 96.50 80 LEU A N 1
ATOM 602 C CA . LEU A 1 80 ? 9.292 4.807 3.430 1.00 96.50 80 LEU A CA 1
ATOM 603 C C . LEU A 1 80 ? 8.771 6.244 3.526 1.00 96.50 80 LEU A C 1
ATOM 605 O O . LEU A 1 80 ? 9.266 7.049 4.319 1.00 96.50 80 LEU A O 1
ATOM 609 N N . ILE A 1 81 ? 7.749 6.545 2.733 1.00 95.19 81 ILE A N 1
ATOM 610 C CA . ILE A 1 81 ? 7.058 7.832 2.681 1.00 95.19 81 ILE A CA 1
ATOM 611 C C . ILE A 1 81 ? 5.567 7.632 2.962 1.00 95.19 81 ILE A C 1
ATOM 613 O O . ILE A 1 81 ? 5.006 6.584 2.653 1.00 95.19 81 ILE A O 1
ATOM 617 N N . ASN A 1 82 ? 4.926 8.648 3.542 1.00 95.44 82 ASN A N 1
ATOM 618 C CA . ASN A 1 82 ? 3.485 8.637 3.779 1.00 95.44 82 ASN A CA 1
ATOM 619 C C . ASN A 1 82 ? 2.763 9.303 2.606 1.00 95.44 82 ASN A C 1
ATOM 621 O O . ASN A 1 82 ? 3.079 10.445 2.264 1.00 95.44 82 ASN A O 1
ATOM 625 N N . VAL A 1 83 ? 1.776 8.620 2.034 1.00 93.62 83 VAL A N 1
ATOM 626 C CA . VAL A 1 83 ? 0.965 9.097 0.909 1.00 93.62 83 VAL A CA 1
ATOM 627 C C . VAL A 1 83 ? -0.533 8.935 1.206 1.00 93.62 83 VAL A C 1
ATOM 629 O O . VAL A 1 83 ? -0.912 8.145 2.072 1.00 93.62 83 VAL A O 1
ATOM 632 N N . PRO A 1 84 ? -1.425 9.693 0.542 1.00 94.62 84 PRO A N 1
ATOM 633 C CA . PRO A 1 84 ? -2.857 9.409 0.594 1.00 94.62 84 PRO A CA 1
ATOM 634 C C . PRO A 1 84 ? -3.156 7.958 0.192 1.00 94.62 84 PRO A C 1
ATOM 636 O O . PRO A 1 84 ? -2.498 7.425 -0.697 1.00 94.62 84 PRO A O 1
ATOM 639 N N . ASN A 1 85 ? -4.159 7.339 0.819 1.00 91.56 85 ASN A N 1
ATOM 640 C CA . ASN A 1 85 ? -4.596 5.995 0.436 1.00 91.56 85 ASN A CA 1
ATOM 641 C C . ASN A 1 85 ? -5.163 5.992 -0.993 1.00 91.56 85 ASN A C 1
ATOM 643 O O . ASN A 1 85 ? -5.912 6.899 -1.368 1.00 91.56 85 ASN A O 1
ATOM 647 N N . TYR A 1 86 ? -4.844 4.946 -1.748 1.00 82.88 86 TYR A N 1
ATOM 648 C CA . TYR A 1 86 ? -5.439 4.629 -3.039 1.00 82.88 86 TYR A CA 1
ATOM 649 C C . TYR A 1 86 ? -6.823 4.022 -2.794 1.00 82.88 86 TYR A C 1
ATOM 651 O O . TYR A 1 86 ? -6.966 3.109 -1.977 1.00 82.88 86 TYR A O 1
ATOM 659 N N . ALA A 1 87 ? -7.837 4.560 -3.469 1.00 65.06 87 ALA A N 1
ATOM 660 C CA . ALA A 1 87 ? -9.233 4.141 -3.363 1.00 65.06 87 ALA A CA 1
ATOM 661 C C . ALA A 1 87 ? -9.729 3.548 -4.681 1.00 65.06 87 ALA A C 1
ATOM 663 O O . ALA A 1 87 ? -9.264 4.028 -5.742 1.00 65.06 87 ALA A O 1
#